Protein AF-A0A6I0EFJ0-F1 (afdb_monomer_lite)

Radius of gyration: 19.08 Å; chains: 1; bounding box: 45×58×53 Å

Foldseek 3Di:
DDDDDPPPDPDQDEDEDACVDDPQKDKDAASYKYDYADFWKIKGFNADDLVQQKTWMWIGGGPDDDIDIDIAHAQAWDWMWDAHPVRQIKIKTWGWHRDDPPNITMTGIDIDRDDDDPDDPDDPPPPPPPDPPPDD

Secondary structure (DSSP, 8-state):
-----------PPEEEE-TTSSS-EEEE-TT-EEEESSSB-EEEEEEEEGGGTEEEEEEE-TT-S--EEEEEETT-EEEEEEE-TT--EEEEEEEEPPP-TTS-EEEEEEEEE--------SPP------------

Structure (mmCIF, N/CA/C/O backbone):
data_AF-A0A6I0EFJ0-F1
#
_entry.id   AF-A0A6I0EFJ0-F1
#
loop_
_atom_site.group_PDB
_atom_site.id
_atom_site.type_symbol
_atom_site.label_atom_id
_atom_site.label_alt_id
_atom_site.label_comp_id
_atom_site.label_asym_id
_atom_site.label_entity_id
_atom_site.label_seq_id
_atom_site.pdbx_PDB_ins_code
_atom_site.Cartn_x
_atom_site.Cartn_y
_atom_site.Cartn_z
_atom_site.occupancy
_atom_site.B_iso_or_equiv
_atom_site.auth_seq_id
_atom_site.auth_comp_id
_atom_site.auth_asym_id
_atom_site.auth_atom_id
_atom_site.pdbx_PDB_model_num
ATOM 1 N N . MET A 1 1 ? 29.270 -12.909 36.163 1.00 45.47 1 MET A N 1
ATOM 2 C CA . MET A 1 1 ? 28.303 -13.369 35.141 1.00 45.47 1 MET A CA 1
ATOM 3 C C . MET A 1 1 ? 27.672 -12.142 34.503 1.00 45.47 1 MET A C 1
ATOM 5 O O . MET A 1 1 ? 26.865 -11.487 35.146 1.00 45.47 1 MET A O 1
ATOM 9 N N . ILE A 1 2 ? 28.111 -11.771 33.300 1.00 41.16 2 ILE A N 1
ATOM 10 C CA . ILE A 1 2 ? 27.611 -10.592 32.579 1.00 41.16 2 ILE A CA 1
ATOM 11 C C . ILE A 1 2 ? 26.377 -11.027 31.781 1.00 41.16 2 ILE A C 1
ATOM 13 O O . ILE A 1 2 ? 26.464 -11.923 30.945 1.00 41.16 2 ILE A O 1
ATOM 17 N N . ARG A 1 3 ? 25.220 -10.428 32.086 1.00 41.59 3 ARG A N 1
ATOM 18 C CA . ARG A 1 3 ? 23.977 -10.585 31.322 1.00 41.59 3 ARG A CA 1
ATOM 19 C C . ARG A 1 3 ? 24.075 -9.738 30.054 1.00 41.59 3 ARG A C 1
ATOM 21 O O . ARG A 1 3 ? 24.097 -8.516 30.143 1.00 41.59 3 ARG A O 1
ATOM 28 N N . PHE A 1 4 ? 24.109 -10.383 28.893 1.00 44.62 4 PHE A N 1
ATOM 29 C CA . PHE A 1 4 ? 23.875 -9.722 27.612 1.00 44.62 4 PHE A CA 1
ATOM 30 C C . PHE A 1 4 ? 22.363 -9.545 27.415 1.00 44.62 4 PHE A C 1
ATOM 32 O O . PHE A 1 4 ? 21.633 -10.523 27.269 1.00 44.62 4 PHE A O 1
ATOM 39 N N . LEU A 1 5 ? 21.894 -8.295 27.433 1.00 50.19 5 LEU A N 1
ATOM 40 C CA . LEU A 1 5 ? 20.591 -7.907 26.895 1.00 50.19 5 LEU A CA 1
ATOM 41 C C . LEU A 1 5 ? 20.765 -7.721 25.384 1.00 50.19 5 LEU A C 1
ATOM 43 O O . LEU A 1 5 ? 21.323 -6.723 24.935 1.00 50.19 5 LEU A O 1
ATOM 47 N N . LEU A 1 6 ? 20.333 -8.716 24.610 1.00 46.19 6 LEU A N 1
ATOM 48 C CA . LEU A 1 6 ? 20.179 -8.602 23.162 1.00 46.19 6 LEU A CA 1
ATOM 49 C C . LEU A 1 6 ? 19.037 -7.621 22.880 1.00 46.19 6 LEU A C 1
ATOM 51 O O . LEU A 1 6 ? 17.868 -7.923 23.108 1.00 46.19 6 LEU A O 1
ATOM 55 N N . ILE A 1 7 ? 19.398 -6.434 22.399 1.00 50.53 7 ILE A N 1
ATOM 56 C CA . ILE A 1 7 ? 18.474 -5.475 21.798 1.00 50.53 7 ILE A CA 1
ATOM 57 C C . ILE A 1 7 ? 18.085 -6.084 20.449 1.00 50.53 7 ILE A C 1
ATOM 59 O O . ILE A 1 7 ? 18.822 -5.977 19.473 1.00 50.53 7 ILE A O 1
ATOM 63 N N . GLY A 1 8 ? 16.976 -6.821 20.419 1.00 40.28 8 GLY A N 1
ATOM 64 C CA . GLY A 1 8 ? 16.404 -7.314 19.174 1.00 40.28 8 GLY A CA 1
ATOM 65 C C . GLY A 1 8 ? 15.922 -6.124 18.356 1.00 40.28 8 GLY A C 1
ATOM 66 O O . GLY A 1 8 ? 14.920 -5.504 18.704 1.00 40.28 8 GLY A O 1
ATOM 67 N N . SER A 1 9 ? 16.642 -5.784 17.289 1.00 43.44 9 SER A N 1
ATOM 68 C CA . SER A 1 9 ? 16.121 -4.914 16.242 1.00 43.44 9 SER A CA 1
ATOM 69 C C . SER A 1 9 ? 14.825 -5.540 15.722 1.00 43.44 9 SER A C 1
ATOM 71 O O . SER A 1 9 ? 14.853 -6.621 15.136 1.00 43.44 9 SER A O 1
ATOM 73 N N . LEU A 1 10 ? 13.688 -4.887 15.971 1.00 43.56 10 LEU A N 1
ATOM 74 C CA . LEU A 1 10 ? 12.415 -5.205 15.327 1.00 43.56 10 LEU A CA 1
ATOM 75 C C . LEU A 1 10 ? 12.568 -4.895 13.835 1.00 43.56 10 LEU A C 1
ATOM 77 O O . LEU A 1 10 ? 12.306 -3.782 13.386 1.00 43.56 10 LE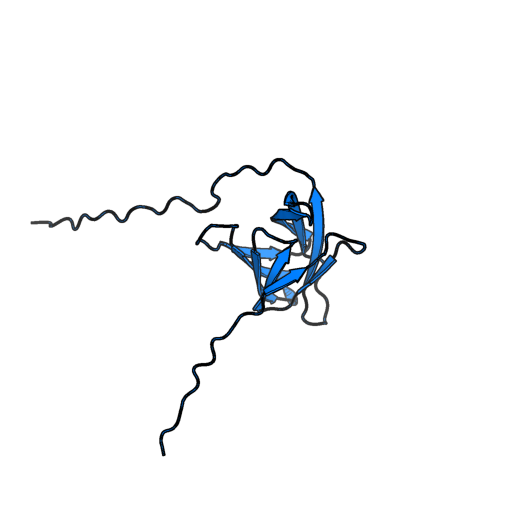U A O 1
ATOM 81 N N . ALA A 1 11 ? 13.069 -5.864 13.074 1.00 52.22 11 ALA A N 1
ATOM 82 C CA . ALA A 1 11 ? 13.017 -5.818 11.627 1.00 52.22 11 ALA A CA 1
ATOM 83 C C . ALA A 1 11 ? 11.552 -6.024 11.228 1.00 52.22 11 ALA A C 1
ATOM 85 O O . ALA A 1 11 ? 11.013 -7.119 11.384 1.00 52.22 11 ALA A O 1
ATOM 86 N N . VAL A 1 12 ? 10.894 -4.961 10.766 1.00 54.50 12 VAL A N 1
ATOM 87 C CA . VAL A 1 12 ? 9.580 -5.084 10.127 1.00 54.50 12 VAL A CA 1
ATOM 88 C C . VAL A 1 12 ? 9.803 -5.862 8.826 1.00 54.50 12 VAL A C 1
ATOM 90 O O . VAL A 1 12 ? 10.578 -5.394 7.988 1.00 54.50 12 VAL A O 1
ATOM 93 N N . PRO A 1 13 ? 9.208 -7.057 8.649 1.00 63.69 13 PRO A N 1
ATOM 94 C CA . PRO A 1 13 ? 9.421 -7.838 7.441 1.00 63.69 13 PRO A CA 1
ATOM 95 C C . PRO A 1 13 ? 8.839 -7.080 6.245 1.00 63.69 13 PRO A C 1
ATOM 97 O O . PRO A 1 13 ? 7.636 -6.824 6.182 1.00 63.69 13 PRO A O 1
ATOM 100 N N . LEU A 1 14 ? 9.704 -6.706 5.301 1.00 73.50 14 LEU A N 1
ATOM 101 C CA . LEU A 1 14 ? 9.288 -6.192 4.003 1.00 73.50 14 LEU A CA 1
ATOM 102 C C . LEU A 1 14 ? 8.937 -7.383 3.114 1.00 73.50 14 LEU A C 1
ATOM 104 O O . LEU A 1 14 ? 9.792 -8.226 2.844 1.00 73.50 14 LEU A O 1
ATOM 108 N N . VAL A 1 15 ? 7.686 -7.448 2.665 1.00 77.50 15 VAL A N 1
ATOM 109 C CA . VAL A 1 15 ? 7.236 -8.465 1.715 1.00 77.50 15 VAL A CA 1
ATOM 110 C C . VAL A 1 15 ? 7.123 -7.821 0.339 1.00 77.50 15 VAL A C 1
ATOM 112 O O . VAL A 1 15 ? 6.377 -6.857 0.154 1.00 77.50 15 VAL A O 1
ATOM 115 N N . THR A 1 16 ? 7.859 -8.361 -0.629 1.00 74.94 16 THR A N 1
ATOM 116 C CA . THR A 1 16 ? 7.654 -8.056 -2.045 1.00 74.94 16 THR A CA 1
ATOM 117 C C . THR A 1 16 ? 6.546 -8.952 -2.579 1.00 74.94 16 THR A C 1
ATOM 119 O O . THR A 1 16 ? 6.533 -10.159 -2.337 1.00 74.94 16 THR A O 1
ATOM 122 N N . THR A 1 17 ? 5.578 -8.363 -3.275 1.00 70.25 17 THR A N 1
ATOM 123 C CA . THR A 1 17 ? 4.493 -9.123 -3.899 1.00 70.25 17 THR A CA 1
ATOM 124 C C . THR A 1 17 ? 4.520 -8.944 -5.408 1.00 70.25 17 THR A C 1
ATOM 126 O O . THR A 1 17 ? 4.491 -7.827 -5.930 1.00 70.25 17 THR A O 1
ATOM 129 N N . ASN A 1 18 ? 4.531 -10.078 -6.108 1.00 61.12 18 ASN A N 1
ATOM 130 C CA . ASN A 1 18 ? 4.393 -10.158 -7.558 1.00 61.12 18 ASN A CA 1
ATOM 131 C C . ASN A 1 18 ? 2.913 -10.223 -7.953 1.00 61.12 18 ASN A C 1
ATOM 133 O O . ASN A 1 18 ? 2.529 -11.003 -8.816 1.00 61.12 18 ASN A O 1
ATOM 137 N N . ALA A 1 19 ? 2.070 -9.368 -7.363 1.00 59.16 19 ALA A N 1
ATOM 138 C CA . ALA A 1 19 ? 0.664 -9.203 -7.758 1.00 59.16 19 ALA A CA 1
ATOM 139 C C . ALA A 1 19 ? 0.479 -8.677 -9.202 1.00 59.16 19 ALA A C 1
ATOM 141 O O . ALA A 1 19 ? -0.631 -8.344 -9.607 1.00 59.16 19 ALA A O 1
ATOM 142 N N . LEU A 1 20 ? 1.581 -8.592 -9.952 1.00 57.75 20 LEU A N 1
ATOM 143 C CA . LEU A 1 20 ? 1.668 -8.322 -11.378 1.00 57.75 20 LEU A CA 1
ATOM 144 C C . LEU A 1 20 ? 1.295 -9.543 -12.239 1.00 57.75 20 LEU A C 1
ATOM 146 O O . LEU A 1 20 ? 1.165 -9.369 -13.445 1.00 57.75 20 LEU A O 1
ATOM 150 N N . ASP A 1 21 ? 1.099 -10.739 -11.658 1.00 46.97 21 ASP A N 1
ATOM 151 C CA . ASP A 1 21 ? 0.698 -11.929 -12.419 1.00 46.97 21 ASP A CA 1
ATOM 152 C C . ASP A 1 21 ? -0.493 -12.721 -11.827 1.00 46.97 21 ASP A C 1
ATOM 154 O O . ASP A 1 21 ? -0.577 -13.014 -10.633 1.00 46.97 21 ASP A O 1
ATOM 158 N N . SER A 1 22 ? -1.400 -13.086 -12.741 1.00 44.72 22 SER A N 1
ATOM 159 C CA . SER A 1 22 ? -2.516 -14.054 -12.694 1.00 44.72 22 SER A CA 1
ATOM 160 C C . SER A 1 22 ? -3.701 -13.885 -11.721 1.00 44.72 22 SER A C 1
ATOM 162 O O . SER A 1 22 ? -4.793 -14.301 -12.099 1.00 44.72 22 SER A O 1
ATOM 164 N N . ASP A 1 23 ? -3.578 -13.262 -10.543 1.00 58.66 23 ASP A N 1
ATOM 165 C CA . ASP A 1 23 ? -4.728 -13.121 -9.605 1.00 58.66 23 ASP A CA 1
ATOM 166 C C . ASP A 1 23 ? -5.069 -11.660 -9.241 1.00 58.66 23 ASP A C 1
ATOM 168 O O . ASP A 1 23 ? -6.062 -11.393 -8.566 1.00 58.66 23 ASP A O 1
ATOM 172 N N . ASN A 1 24 ? -4.258 -10.689 -9.691 1.00 77.88 24 ASN A N 1
ATOM 173 C CA . ASN A 1 24 ? -4.393 -9.246 -9.421 1.00 77.88 24 ASN A CA 1
ATOM 174 C C . ASN A 1 24 ? -4.775 -8.910 -7.967 1.00 77.88 24 ASN A C 1
ATOM 176 O O . ASN A 1 24 ? -5.379 -7.870 -7.715 1.00 77.88 24 ASN A O 1
ATOM 180 N N . SER A 1 25 ? -4.470 -9.769 -6.992 1.00 86.44 25 SER A N 1
ATOM 181 C CA . SER A 1 25 ? -4.809 -9.524 -5.600 1.00 86.44 25 SER A CA 1
ATOM 182 C C . SER A 1 25 ? -3.855 -10.208 -4.636 1.00 86.44 25 SER A C 1
ATOM 184 O O . SER A 1 25 ? -3.282 -11.253 -4.934 1.00 86.44 25 SER A O 1
ATOM 186 N N . PHE A 1 26 ? -3.676 -9.610 -3.461 1.00 88.88 26 PHE A N 1
ATOM 187 C CA . PHE A 1 26 ? -2.838 -10.170 -2.405 1.00 88.88 26 PHE A CA 1
ATOM 188 C C . PHE A 1 26 ? -3.377 -9.801 -1.012 1.00 88.88 26 PHE A C 1
ATOM 190 O O . PHE A 1 26 ? -3.938 -8.714 -0.840 1.00 88.88 26 PHE A O 1
ATOM 197 N N . PRO A 1 27 ? -3.245 -10.697 -0.018 1.00 90.25 27 PRO A N 1
ATOM 198 C CA . PRO A 1 27 ? -3.605 -10.409 1.363 1.00 90.25 27 PRO A CA 1
ATOM 199 C C . PRO A 1 27 ? -2.484 -9.655 2.086 1.00 90.25 27 PRO A C 1
ATOM 201 O O . PRO A 1 27 ? -1.302 -9.803 1.766 1.00 90.25 27 PRO A O 1
ATOM 204 N N . VAL A 1 28 ? -2.861 -8.885 3.100 1.00 91.00 28 VAL A N 1
ATOM 205 C CA . VAL A 1 28 ? -1.950 -8.188 4.005 1.00 91.00 28 VAL A CA 1
ATOM 206 C C . VAL A 1 28 ? -2.464 -8.217 5.438 1.00 91.00 28 VAL A C 1
ATOM 208 O O . VAL A 1 28 ? -3.670 -8.220 5.688 1.00 91.00 28 VAL A O 1
ATOM 211 N N . LEU A 1 29 ? -1.529 -8.194 6.379 1.00 92.25 29 LEU A N 1
ATOM 212 C CA . LEU A 1 29 ? -1.796 -8.124 7.812 1.00 92.25 29 LEU A CA 1
ATOM 213 C C . LEU A 1 29 ? -1.444 -6.744 8.374 1.00 92.25 29 LEU A C 1
ATOM 215 O O . LEU A 1 29 ? -0.654 -5.996 7.795 1.00 92.25 29 LEU A O 1
ATOM 219 N N . ALA A 1 30 ? -1.984 -6.424 9.550 1.00 91.50 30 ALA A N 1
ATOM 220 C CA . ALA A 1 30 ? -1.516 -5.274 10.315 1.00 91.50 30 ALA A CA 1
ATOM 221 C C . ALA A 1 30 ? -0.019 -5.418 10.661 1.00 91.50 30 ALA A C 1
ATOM 223 O O . ALA A 1 30 ? 0.467 -6.499 10.988 1.00 91.50 30 ALA A O 1
ATOM 224 N N . GLY A 1 31 ? 0.716 -4.316 10.570 1.00 89.69 31 GLY A N 1
ATOM 225 C CA . GLY A 1 31 ? 2.170 -4.242 10.687 1.00 89.69 31 GLY A CA 1
ATOM 226 C C . GLY A 1 31 ? 2.942 -4.659 9.431 1.00 89.69 31 GLY A C 1
ATOM 227 O O . GLY A 1 31 ? 4.160 -4.490 9.404 1.00 89.69 31 GLY A O 1
ATOM 228 N N . GLN A 1 32 ? 2.286 -5.188 8.394 1.00 92.31 32 GLN A N 1
ATOM 229 C CA . GLN A 1 32 ? 2.977 -5.651 7.192 1.00 92.31 32 GLN A CA 1
ATOM 230 C C . GLN A 1 32 ? 3.301 -4.484 6.257 1.00 92.31 32 GLN A C 1
ATOM 232 O O . GLN A 1 32 ? 2.413 -3.717 5.877 1.00 92.31 32 GLN A O 1
ATOM 237 N N . THR A 1 33 ? 4.569 -4.394 5.849 1.00 92.38 33 THR A N 1
ATOM 238 C CA . THR A 1 33 ? 5.027 -3.479 4.797 1.00 92.38 33 THR A CA 1
ATOM 239 C C . THR A 1 33 ? 5.084 -4.210 3.466 1.00 92.38 33 THR A C 1
ATOM 241 O O . THR A 1 33 ? 5.637 -5.308 3.365 1.00 92.38 33 THR A O 1
ATOM 244 N N . VAL A 1 34 ? 4.531 -3.576 2.441 1.00 90.94 34 VAL A N 1
ATOM 245 C CA . VAL A 1 34 ? 4.404 -4.109 1.093 1.00 90.94 34 VAL A CA 1
ATOM 246 C C . VAL A 1 34 ? 5.149 -3.224 0.109 1.00 90.94 34 VAL A C 1
ATOM 248 O O . VAL A 1 34 ? 5.013 -1.997 0.114 1.00 90.94 34 VAL A O 1
ATOM 251 N N . LEU A 1 35 ? 5.892 -3.886 -0.773 1.00 90.31 35 LEU A N 1
ATOM 252 C CA . LEU A 1 35 ? 6.432 -3.323 -2.001 1.00 90.31 35 LEU A CA 1
ATOM 253 C C . LEU A 1 35 ? 5.839 -4.091 -3.190 1.00 90.31 35 LEU A C 1
ATOM 255 O O . LEU A 1 35 ? 5.881 -5.323 -3.222 1.00 90.31 35 LEU A O 1
ATOM 259 N N . LEU A 1 36 ? 5.267 -3.364 -4.153 1.00 85.50 36 LEU A N 1
ATOM 260 C CA . LEU A 1 36 ? 4.884 -3.938 -5.444 1.00 85.50 36 LEU A CA 1
ATOM 261 C C . LEU A 1 36 ? 6.096 -3.921 -6.370 1.00 85.50 36 LEU A C 1
ATOM 263 O O . LEU A 1 36 ? 6.738 -2.876 -6.469 1.00 85.50 36 LEU A O 1
ATOM 267 N N . GLY A 1 37 ? 6.357 -5.026 -7.070 1.00 78.12 37 GLY A N 1
ATOM 268 C CA . GLY A 1 37 ? 7.489 -5.140 -7.996 1.00 78.12 37 GLY A CA 1
ATOM 269 C C . GLY A 1 37 ? 8.854 -5.083 -7.301 1.00 78.12 37 GLY A C 1
ATOM 270 O O . GLY A 1 37 ? 8.962 -5.334 -6.099 1.00 78.12 37 GLY A O 1
ATOM 271 N N . ASP A 1 38 ? 9.891 -4.751 -8.072 1.00 76.00 38 ASP A N 1
ATOM 272 C CA . ASP A 1 38 ? 11.282 -4.777 -7.592 1.00 76.00 38 ASP A CA 1
ATOM 273 C C . ASP A 1 38 ? 11.678 -3.500 -6.836 1.00 76.00 38 ASP A C 1
ATOM 275 O O . ASP A 1 38 ? 12.415 -3.551 -5.853 1.00 76.00 38 ASP A O 1
ATOM 279 N N . GLU A 1 39 ? 11.172 -2.342 -7.266 1.00 81.56 39 GLU A N 1
ATOM 280 C CA . GLU A 1 39 ? 11.414 -1.052 -6.623 1.00 81.56 39 GLU A CA 1
ATOM 281 C C . GLU A 1 39 ? 10.184 -0.154 -6.740 1.00 81.56 39 GLU A C 1
ATOM 283 O O . GLU A 1 39 ? 9.463 -0.200 -7.733 1.00 81.56 39 GLU A O 1
ATOM 288 N N . GLY A 1 40 ? 9.964 0.740 -5.776 1.00 87.25 40 GLY A N 1
ATOM 289 C CA . GLY A 1 40 ? 8.767 1.571 -5.803 1.00 87.25 40 GLY A CA 1
ATOM 290 C C . GLY A 1 40 ? 8.465 2.287 -4.501 1.00 87.25 40 GLY A C 1
ATOM 291 O O . GLY A 1 40 ? 9.267 2.299 -3.569 1.00 87.25 40 GLY A O 1
ATOM 292 N N . ASP A 1 41 ? 7.297 2.922 -4.483 1.00 92.19 41 ASP A N 1
ATOM 293 C CA . ASP A 1 41 ? 6.689 3.392 -3.246 1.00 92.19 41 ASP A CA 1
ATOM 294 C C . ASP A 1 41 ? 6.329 2.163 -2.384 1.00 92.19 41 ASP A C 1
ATOM 296 O O . ASP A 1 41 ? 5.882 1.140 -2.909 1.00 92.19 41 ASP A O 1
ATOM 300 N N . THR A 1 42 ? 6.492 2.262 -1.068 1.00 92.81 42 THR A N 1
ATOM 301 C CA . THR A 1 42 ? 6.090 1.213 -0.122 1.00 92.81 42 THR A CA 1
ATOM 302 C C . THR A 1 42 ? 4.884 1.669 0.676 1.00 92.81 42 THR A C 1
ATOM 304 O O . THR A 1 42 ? 4.691 2.863 0.915 1.00 92.81 42 THR A O 1
ATOM 307 N N . PHE A 1 43 ? 4.057 0.724 1.111 1.00 93.81 43 PHE A N 1
ATOM 308 C CA . PHE A 1 43 ? 3.024 1.033 2.089 1.00 93.81 43 P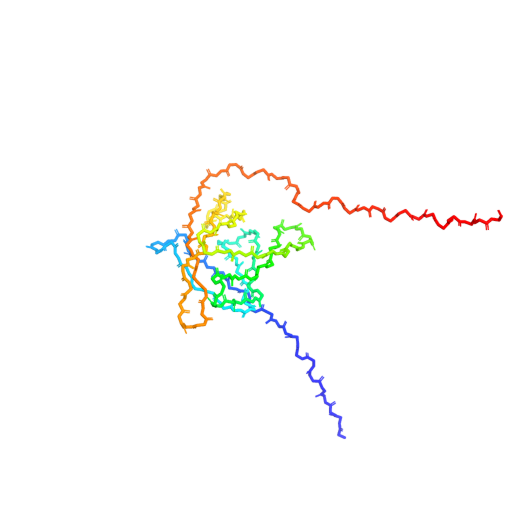HE A CA 1
ATOM 309 C C . PHE A 1 43 ? 2.970 -0.006 3.200 1.00 93.81 43 PHE A C 1
ATOM 311 O O . PHE A 1 43 ? 3.201 -1.190 2.968 1.00 93.81 43 PHE A O 1
ATOM 318 N N . THR A 1 44 ? 2.639 0.438 4.405 1.00 94.44 44 THR A N 1
ATOM 319 C CA . THR A 1 44 ? 2.452 -0.414 5.579 1.00 94.44 44 THR A CA 1
ATOM 320 C C . THR A 1 44 ? 1.008 -0.322 6.033 1.00 94.44 44 THR A C 1
ATOM 322 O O . THR A 1 44 ? 0.468 0.778 6.152 1.00 94.44 44 THR A O 1
ATOM 325 N N . VAL A 1 45 ? 0.377 -1.460 6.313 1.00 93.81 45 VAL A N 1
ATOM 326 C CA . VAL A 1 45 ? -0.929 -1.475 6.983 1.00 93.81 45 VAL A CA 1
ATOM 327 C C . VAL A 1 45 ? -0.691 -1.339 8.476 1.00 93.81 45 VAL A C 1
ATOM 329 O O . VAL A 1 45 ? -0.136 -2.233 9.095 1.00 93.81 45 VAL A O 1
ATOM 332 N N . GLU A 1 46 ? -1.080 -0.221 9.072 1.00 93.69 46 GLU A N 1
ATOM 333 C CA . GLU A 1 46 ? -0.892 0.024 10.504 1.00 93.69 46 GLU A CA 1
ATOM 334 C C . GLU A 1 46 ? -1.996 -0.646 11.329 1.00 93.69 46 GLU A C 1
ATOM 336 O O . GLU A 1 46 ? -1.730 -1.263 12.359 1.00 93.69 46 GLU A O 1
ATOM 341 N N . HIS A 1 47 ? -3.241 -0.544 10.862 1.00 92.06 47 HIS A N 1
ATOM 342 C CA . HIS A 1 47 ? -4.414 -1.037 11.575 1.00 92.06 47 HIS A CA 1
ATOM 343 C C . HIS A 1 47 ? -5.509 -1.487 10.606 1.00 92.06 47 HIS A C 1
ATOM 345 O O . HIS A 1 47 ? -5.642 -0.914 9.524 1.00 92.06 47 HIS A O 1
ATOM 351 N N . ILE A 1 48 ? -6.306 -2.477 11.015 1.00 91.44 48 ILE A N 1
ATOM 352 C CA . ILE A 1 48 ? -7.462 -2.988 10.270 1.00 91.44 48 ILE A CA 1
ATOM 353 C C . ILE A 1 48 ? -8.687 -2.887 11.178 1.00 91.44 48 ILE A C 1
ATOM 355 O O . ILE A 1 48 ? -8.744 -3.553 12.210 1.00 91.44 48 ILE A O 1
ATOM 359 N N . THR A 1 49 ? -9.672 -2.086 10.779 1.00 89.25 49 THR A N 1
ATOM 360 C CA . THR A 1 49 ? -10.941 -1.927 11.493 1.00 89.25 49 THR A CA 1
ATOM 361 C C . THR A 1 49 ? -12.051 -2.638 10.720 1.00 89.25 49 THR A C 1
ATOM 363 O O . THR A 1 49 ? -12.681 -2.050 9.841 1.00 89.25 49 THR A O 1
ATOM 366 N N . GLN A 1 50 ? -12.315 -3.909 11.050 1.00 84.44 50 GLN A N 1
ATOM 367 C CA . GLN A 1 50 ? -13.310 -4.732 10.339 1.00 84.44 50 GLN A CA 1
ATOM 368 C C . GLN A 1 50 ? -14.715 -4.110 10.330 1.00 84.44 50 GLN A C 1
ATOM 370 O O . GLN A 1 50 ? -15.335 -4.017 9.277 1.00 84.44 50 GLN A O 1
ATOM 375 N N . ASN A 1 51 ? -15.181 -3.607 11.476 1.00 84.56 51 ASN A N 1
ATOM 376 C CA . ASN A 1 51 ? -16.527 -3.033 11.611 1.00 84.56 51 ASN A CA 1
ATOM 377 C C . ASN A 1 51 ? -16.759 -1.779 10.753 1.00 84.56 51 ASN A C 1
ATOM 379 O O . ASN A 1 51 ? -17.898 -1.466 10.424 1.00 84.56 51 ASN A O 1
ATOM 383 N N . GLU A 1 52 ? -15.694 -1.042 10.440 1.00 83.88 52 GLU A N 1
ATOM 384 C CA . GLU A 1 52 ? -15.759 0.214 9.684 1.00 83.88 52 GLU A CA 1
ATOM 385 C C . GLU A 1 52 ? -15.355 0.027 8.217 1.00 83.88 52 GLU A C 1
ATOM 387 O O . GLU A 1 52 ? -15.300 1.005 7.472 1.00 83.88 52 GLU A O 1
ATOM 392 N N . GLU A 1 53 ? -15.042 -1.210 7.803 1.00 88.81 53 GLU A N 1
ATOM 393 C CA . GLU A 1 53 ? -14.549 -1.528 6.459 1.00 88.81 53 GLU A CA 1
ATOM 394 C C . GLU A 1 53 ? -13.399 -0.601 6.023 1.00 88.81 53 GLU A C 1
ATOM 396 O O . GLU A 1 53 ? -13.318 -0.113 4.887 1.00 88.81 53 GLU A O 1
ATOM 401 N N . GLN A 1 54 ? -12.506 -0.320 6.973 1.00 92.69 54 GLN A N 1
ATOM 402 C CA . GLN A 1 54 ? -11.436 0.654 6.829 1.00 92.69 54 GLN A CA 1
ATOM 403 C C . GLN A 1 54 ? -10.130 0.113 7.402 1.00 92.69 54 GLN A C 1
ATOM 405 O O . GLN A 1 54 ? -10.101 -0.610 8.397 1.00 92.69 54 GLN A O 1
ATOM 410 N N . ILE A 1 55 ? -9.025 0.514 6.786 1.00 94.38 55 ILE A N 1
ATOM 411 C CA . ILE A 1 55 ? -7.677 0.293 7.303 1.00 94.38 55 ILE A CA 1
ATOM 412 C C . ILE A 1 55 ? -6.931 1.622 7.397 1.00 94.38 55 ILE A C 1
ATOM 414 O O . ILE A 1 55 ? -7.240 2.573 6.677 1.00 94.38 55 ILE A O 1
ATOM 418 N N . ILE A 1 56 ? -5.904 1.678 8.237 1.00 96.12 56 ILE A N 1
ATOM 419 C CA . ILE A 1 56 ? -4.948 2.786 8.249 1.00 96.12 56 ILE A CA 1
ATOM 420 C C . ILE A 1 56 ? -3.691 2.352 7.509 1.00 96.12 56 ILE A C 1
ATOM 422 O O . ILE A 1 56 ? -3.104 1.321 7.842 1.00 96.12 56 ILE A O 1
ATOM 426 N N . VAL A 1 57 ? -3.269 3.153 6.531 1.00 95.44 57 VAL A N 1
ATOM 427 C CA . VAL A 1 57 ? -2.042 2.912 5.767 1.00 95.44 57 VAL A CA 1
ATOM 428 C C . VAL A 1 57 ? -1.015 4.016 5.988 1.00 95.44 57 VAL A C 1
ATOM 430 O O . VAL A 1 57 ? -1.354 5.196 6.109 1.00 95.44 57 VAL A O 1
ATOM 433 N N . LEU A 1 58 ? 0.251 3.611 6.001 1.00 96.06 58 LEU A N 1
ATOM 434 C CA . LEU A 1 58 ? 1.426 4.471 5.964 1.00 96.06 58 LEU A CA 1
ATOM 435 C C . LEU A 1 58 ? 2.082 4.318 4.594 1.00 96.06 58 LEU A C 1
ATOM 437 O O . LEU A 1 58 ? 2.602 3.254 4.291 1.00 96.06 58 LEU 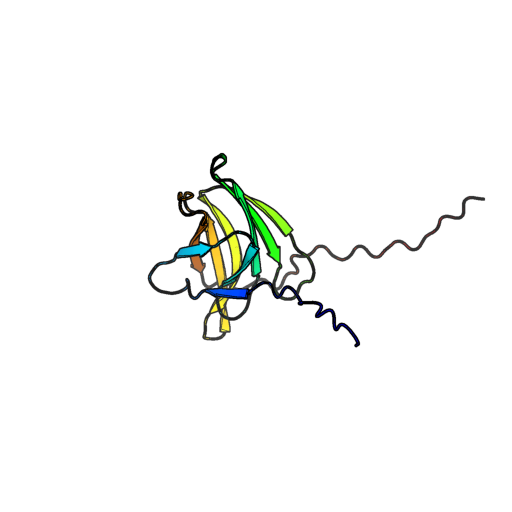A O 1
ATOM 441 N N . LEU A 1 59 ? 2.042 5.352 3.759 1.00 94.88 59 LEU A N 1
ATOM 442 C CA . LEU A 1 59 ? 2.652 5.371 2.429 1.00 94.88 59 LEU A CA 1
ATOM 443 C C . LEU A 1 59 ? 3.995 6.098 2.479 1.00 94.88 59 LEU A C 1
ATOM 445 O O . LEU A 1 59 ? 4.037 7.281 2.823 1.00 94.88 59 LEU A O 1
ATOM 449 N N . GLN A 1 60 ? 5.062 5.434 2.049 1.00 94.25 60 GLN A N 1
ATOM 450 C CA . GLN A 1 60 ? 6.378 6.031 1.872 1.00 94.25 60 GLN A CA 1
ATOM 451 C C . GLN A 1 60 ? 6.734 6.085 0.375 1.00 94.25 60 GLN A C 1
ATOM 453 O O . GLN A 1 60 ? 6.892 5.045 -0.272 1.00 94.25 60 GLN A O 1
ATOM 458 N N . PRO A 1 61 ? 6.854 7.289 -0.214 1.00 91.44 61 PRO A N 1
ATOM 459 C CA . PRO A 1 61 ? 7.308 7.434 -1.590 1.00 91.44 61 PRO A CA 1
ATOM 460 C C . PRO A 1 61 ? 8.738 6.926 -1.805 1.00 91.44 61 PRO A C 1
ATOM 462 O O . PRO A 1 61 ? 9.615 7.132 -0.966 1.00 91.44 61 PRO A O 1
ATOM 465 N N . LYS A 1 62 ? 9.002 6.341 -2.979 1.00 88.19 62 LYS A N 1
ATOM 466 C CA . LYS A 1 62 ? 10.346 5.898 -3.375 1.00 88.19 62 LYS A CA 1
ATOM 467 C C . LYS A 1 62 ? 11.359 7.040 -3.283 1.00 88.19 62 LYS A C 1
ATOM 469 O O . LYS A 1 62 ? 11.188 8.064 -3.944 1.00 88.19 62 LYS A O 1
ATOM 474 N N . GLY A 1 63 ? 12.452 6.806 -2.555 1.00 86.31 63 GLY A N 1
ATOM 475 C CA . GLY A 1 63 ? 13.582 7.735 -2.468 1.00 86.31 63 GLY A CA 1
ATOM 476 C C . GLY A 1 63 ? 13.272 9.023 -1.707 1.00 86.31 63 GLY A C 1
ATOM 477 O O . GLY A 1 63 ? 13.991 10.007 -1.875 1.00 86.31 63 GLY A O 1
ATOM 478 N N . GLU A 1 64 ? 12.202 9.035 -0.908 1.00 89.06 64 GLU A N 1
ATOM 479 C CA . GLU A 1 64 ? 11.843 10.172 -0.071 1.00 89.06 64 GLU A CA 1
ATOM 480 C C . GLU A 1 64 ? 11.675 9.747 1.399 1.00 89.06 64 GLU A C 1
ATOM 482 O O . GLU A 1 64 ? 11.241 8.635 1.705 1.00 89.06 64 GLU A O 1
ATOM 487 N N . ASP A 1 65 ? 12.020 10.652 2.318 1.00 87.50 65 ASP A N 1
ATOM 488 C CA . ASP A 1 65 ? 12.067 10.368 3.762 1.00 87.50 65 ASP A CA 1
ATOM 489 C C . ASP A 1 65 ? 10.749 10.674 4.493 1.00 87.50 65 ASP A C 1
ATOM 491 O O . ASP A 1 65 ? 10.657 10.515 5.711 1.00 87.50 65 ASP A O 1
ATOM 495 N N . CYS A 1 66 ? 9.723 11.157 3.785 1.00 91.25 66 CYS A N 1
ATOM 496 C CA . CYS A 1 66 ? 8.422 11.417 4.393 1.00 91.25 66 CYS A CA 1
ATOM 497 C C . CYS A 1 66 ? 7.503 10.193 4.318 1.00 91.25 66 CYS A C 1
ATOM 499 O O . CYS A 1 66 ? 7.601 9.356 3.423 1.00 91.25 66 CYS A O 1
ATOM 501 N N . THR A 1 67 ? 6.565 10.115 5.258 1.00 94.00 67 THR A N 1
ATOM 502 C CA . THR A 1 67 ? 5.509 9.100 5.284 1.00 94.00 67 THR A CA 1
ATOM 503 C C . THR A 1 67 ? 4.155 9.788 5.385 1.00 94.00 67 THR A C 1
ATOM 505 O O . THR A 1 67 ? 3.974 10.702 6.190 1.00 94.00 67 THR A O 1
ATOM 508 N N . PHE A 1 68 ? 3.194 9.343 4.580 1.00 93.94 68 PHE A N 1
ATOM 509 C CA . PHE A 1 68 ? 1.814 9.814 4.615 1.00 93.94 68 PHE A CA 1
ATOM 510 C C . PHE A 1 68 ? 0.939 8.788 5.322 1.00 93.94 68 PHE A C 1
ATOM 512 O O . PHE A 1 68 ? 0.870 7.640 4.893 1.00 93.94 68 PHE A O 1
ATOM 519 N N . ARG A 1 69 ? 0.243 9.209 6.378 1.00 95.06 69 ARG A N 1
ATOM 520 C CA . ARG A 1 69 ? -0.714 8.376 7.111 1.00 95.06 69 ARG A CA 1
ATOM 521 C C . ARG A 1 69 ? -2.132 8.770 6.744 1.00 95.06 69 ARG A C 1
ATOM 523 O O . ARG A 1 69 ? -2.495 9.933 6.913 1.00 95.06 69 ARG A O 1
ATOM 530 N N . PHE A 1 70 ? -2.940 7.825 6.283 1.00 94.62 70 PHE A N 1
ATOM 531 C CA . PHE A 1 70 ? -4.341 8.099 5.974 1.00 94.62 70 PHE A CA 1
ATOM 532 C C . PHE A 1 70 ? -5.215 6.841 6.069 1.00 94.62 70 PHE A C 1
ATOM 534 O O . PHE A 1 70 ? -4.716 5.724 5.908 1.00 94.62 70 PHE A O 1
ATOM 541 N N . PRO A 1 71 ? -6.519 7.009 6.344 1.00 95.06 71 PRO A N 1
ATOM 542 C CA . PRO A 1 71 ? -7.475 5.918 6.264 1.00 95.06 71 PRO A CA 1
ATOM 543 C C . PRO A 1 71 ? -7.768 5.538 4.809 1.00 95.06 71 PRO A C 1
ATOM 545 O O . PRO A 1 71 ? -7.848 6.399 3.929 1.00 95.06 71 PRO A O 1
ATOM 548 N N . LEU A 1 72 ? -7.993 4.250 4.567 1.00 95.31 72 LEU A N 1
ATOM 549 C CA . LEU A 1 72 ? -8.424 3.708 3.286 1.00 95.31 72 LEU A CA 1
ATOM 550 C C . LEU A 1 72 ? -9.651 2.815 3.489 1.00 95.31 72 LEU A C 1
ATOM 552 O O . LEU A 1 72 ? -9.594 1.845 4.238 1.00 95.31 72 LEU A O 1
ATOM 556 N N . SER A 1 73 ? -10.750 3.156 2.821 1.00 94.94 73 SER A N 1
ATOM 557 C CA . SER A 1 73 ? -12.012 2.404 2.872 1.00 94.94 73 SER A CA 1
ATOM 558 C C . SER A 1 73 ? -12.142 1.423 1.708 1.00 94.94 73 SER A C 1
ATOM 560 O O . SER A 1 73 ? -11.510 1.611 0.664 1.00 94.94 73 SER A O 1
ATOM 562 N N . VAL A 1 74 ? -12.985 0.400 1.867 1.00 93.31 74 VAL A N 1
ATOM 563 C CA . VAL A 1 74 ? -13.303 -0.572 0.805 1.00 93.31 74 VAL A CA 1
ATOM 564 C C . VAL A 1 74 ? -13.696 0.137 -0.499 1.00 93.31 74 VAL A C 1
ATOM 566 O O . VAL A 1 74 ? -14.394 1.152 -0.508 1.00 93.31 74 VAL A O 1
ATOM 569 N N . GLY A 1 75 ? -13.181 -0.369 -1.621 1.00 92.31 75 GLY A N 1
ATOM 570 C CA . GLY A 1 75 ? -13.377 0.193 -2.958 1.00 92.31 75 GLY A CA 1
ATOM 571 C C . GLY A 1 75 ? -12.538 1.440 -3.264 1.00 92.31 75 GLY A C 1
ATOM 572 O O . GLY A 1 75 ? -12.559 1.928 -4.394 1.00 92.31 75 GLY A O 1
ATOM 573 N N . ARG A 1 76 ? -1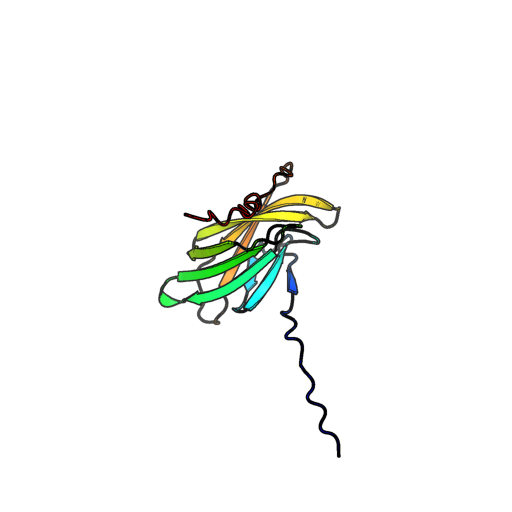1.777 1.974 -2.299 1.00 94.38 76 ARG A N 1
ATOM 574 C CA . ARG A 1 76 ? -10.831 3.076 -2.529 1.00 94.38 76 ARG A CA 1
ATOM 575 C C . ARG A 1 76 ? -9.454 2.536 -2.888 1.00 94.38 76 ARG A C 1
ATOM 577 O O . ARG A 1 76 ? -9.035 1.483 -2.410 1.00 94.38 76 ARG A O 1
ATOM 584 N N . SER A 1 77 ? -8.741 3.302 -3.710 1.00 92.31 77 SER A N 1
ATOM 585 C CA . SER A 1 77 ? -7.423 2.936 -4.215 1.00 92.31 77 SER A CA 1
ATOM 586 C C . SER A 1 77 ? -6.333 3.920 -3.807 1.00 92.31 77 SER A C 1
ATOM 588 O O . SER A 1 77 ? -6.550 5.133 -3.843 1.00 92.31 77 SER A O 1
ATOM 590 N N . ILE A 1 78 ? -5.135 3.404 -3.550 1.00 92.00 78 ILE A N 1
ATOM 591 C CA . ILE A 1 78 ? -3.889 4.180 -3.500 1.00 92.00 78 ILE A CA 1
ATOM 592 C C . ILE A 1 78 ? -3.111 3.984 -4.798 1.00 92.00 78 ILE A C 1
ATOM 594 O O . ILE A 1 78 ? -3.091 2.885 -5.346 1.00 92.00 78 ILE A O 1
ATOM 598 N N . ARG A 1 79 ? -2.480 5.045 -5.311 1.00 91.19 79 ARG A N 1
ATOM 599 C CA . ARG A 1 79 ? -1.669 4.972 -6.533 1.00 91.19 79 ARG A CA 1
ATOM 600 C C . ARG A 1 79 ? -0.185 4.965 -6.183 1.00 91.19 79 ARG A C 1
ATOM 602 O O . ARG A 1 79 ? 0.323 5.928 -5.606 1.00 91.19 79 ARG A O 1
ATOM 609 N N . LEU A 1 80 ? 0.489 3.884 -6.557 1.00 90.12 80 LEU A N 1
ATOM 610 C CA . LEU A 1 80 ? 1.887 3.603 -6.258 1.00 90.12 80 LEU A CA 1
ATOM 611 C C . LEU A 1 80 ? 2.725 3.647 -7.534 1.00 90.12 80 LEU A C 1
ATOM 613 O O . LEU A 1 80 ? 2.305 3.164 -8.586 1.00 90.12 80 LEU A O 1
ATOM 617 N N . ARG A 1 81 ? 3.924 4.215 -7.427 1.00 90.00 81 ARG A N 1
ATOM 618 C CA . ARG A 1 81 ? 4.975 4.067 -8.437 1.00 90.00 81 ARG A CA 1
ATOM 619 C C . ARG A 1 81 ? 5.711 2.758 -8.193 1.00 90.00 81 ARG A C 1
ATOM 621 O O . ARG A 1 81 ? 6.075 2.484 -7.053 1.00 90.00 81 ARG A O 1
ATOM 628 N N . THR A 1 82 ? 5.965 1.998 -9.246 1.00 87.31 82 THR A N 1
ATOM 629 C CA . THR A 1 82 ? 6.780 0.778 -9.187 1.00 87.31 82 THR A CA 1
ATOM 630 C C . THR A 1 82 ? 7.525 0.555 -10.508 1.00 87.31 82 THR A C 1
ATOM 632 O O . THR A 1 82 ? 7.448 1.391 -11.413 1.00 87.31 82 THR A O 1
ATOM 635 N N . SER A 1 83 ? 8.262 -0.543 -10.620 1.00 84.62 83 SER A N 1
ATOM 636 C CA . SER A 1 83 ? 8.835 -1.067 -11.850 1.00 84.62 83 SER A CA 1
ATOM 637 C C . SER A 1 83 ? 8.529 -2.556 -12.017 1.00 84.62 83 SER A C 1
ATOM 639 O O . SER A 1 83 ? 8.497 -3.306 -11.040 1.00 84.62 83 SER A O 1
ATOM 641 N N . ASN A 1 84 ? 8.336 -2.997 -13.263 1.00 81.31 84 ASN A N 1
ATOM 642 C CA . ASN A 1 84 ? 8.285 -4.427 -13.576 1.00 81.31 84 ASN A CA 1
ATOM 643 C C . ASN A 1 84 ? 9.687 -5.069 -13.505 1.00 81.31 84 ASN A C 1
ATOM 645 O O . ASN A 1 84 ? 10.688 -4.370 -13.346 1.00 81.31 84 ASN A O 1
ATOM 649 N N . ALA A 1 85 ? 9.762 -6.388 -13.705 1.00 79.62 85 ALA A N 1
ATOM 650 C CA . ALA A 1 85 ? 11.019 -7.150 -13.677 1.00 79.62 85 ALA A CA 1
ATOM 651 C C . ALA A 1 85 ? 12.051 -6.724 -14.744 1.00 79.62 85 ALA A C 1
ATOM 653 O O . ALA A 1 85 ? 13.226 -7.066 -14.658 1.00 79.62 85 ALA A O 1
ATOM 654 N N . SER A 1 86 ? 11.625 -5.985 -15.775 1.00 82.06 86 SER A N 1
ATOM 655 C CA . SER A 1 86 ? 12.513 -5.411 -16.798 1.00 82.06 86 SER A CA 1
ATOM 656 C C . SER A 1 86 ? 12.967 -3.985 -16.454 1.00 82.06 86 SER A C 1
ATOM 658 O O . SER A 1 86 ? 13.622 -3.335 -17.267 1.00 82.06 86 SER A O 1
ATOM 660 N N . GLY A 1 87 ? 12.600 -3.469 -15.276 1.00 80.00 87 GLY A N 1
ATOM 661 C CA . GLY A 1 87 ? 12.890 -2.104 -14.839 1.00 80.00 87 GLY A CA 1
ATOM 662 C C . GLY A 1 87 ? 12.013 -1.035 -15.495 1.00 80.00 87 GLY A C 1
ATOM 663 O O . GLY A 1 87 ? 12.281 0.156 -15.328 1.00 80.00 87 GLY A O 1
ATOM 664 N N . GLN A 1 88 ? 10.969 -1.416 -16.242 1.00 83.75 88 GLN A N 1
ATOM 665 C CA . GLN A 1 88 ? 10.072 -0.439 -16.853 1.00 83.75 88 GLN A CA 1
ATOM 666 C C . GLN A 1 88 ? 9.161 0.178 -15.787 1.00 83.75 88 GLN A C 1
ATOM 668 O O . GLN A 1 88 ? 8.594 -0.554 -14.971 1.00 83.75 88 GLN A O 1
ATOM 673 N N . PRO A 1 89 ? 9.001 1.509 -15.795 1.00 85.38 89 PRO A N 1
ATOM 674 C CA . PRO A 1 89 ? 8.197 2.218 -14.815 1.00 85.38 89 PRO A CA 1
ATOM 675 C C . PRO A 1 89 ? 6.700 1.908 -14.966 1.00 85.38 89 PRO A C 1
ATOM 677 O O . PRO A 1 89 ? 6.153 1.963 -16.065 1.00 85.38 89 PRO A O 1
ATOM 680 N N . LEU A 1 90 ? 6.027 1.651 -13.844 1.00 87.19 90 LEU A N 1
ATOM 681 C CA . LEU A 1 90 ? 4.595 1.368 -13.763 1.00 87.19 90 LEU A CA 1
ATOM 682 C C . LEU A 1 90 ? 3.888 2.278 -12.750 1.00 87.19 90 LEU A C 1
ATOM 684 O O . LEU A 1 90 ? 4.458 2.707 -11.741 1.00 87.19 90 LEU A O 1
ATOM 688 N N . SER A 1 91 ? 2.604 2.523 -13.007 1.00 89.38 91 SER A N 1
ATOM 689 C CA . SER A 1 91 ? 1.674 3.216 -12.114 1.00 89.38 91 SER A CA 1
ATOM 690 C C . SER A 1 91 ? 0.586 2.229 -11.697 1.00 89.38 91 SER A C 1
ATOM 692 O O . SER A 1 91 ? -0.279 1.886 -12.500 1.00 89.38 91 SER A O 1
ATOM 694 N N . CYS A 1 92 ? 0.636 1.752 -10.452 1.00 89.50 92 CYS A N 1
ATOM 695 C CA . CYS A 1 92 ? -0.282 0.733 -9.946 1.00 89.50 92 CYS A CA 1
ATOM 696 C C . CYS A 1 92 ? -1.320 1.335 -8.999 1.00 89.50 92 CYS A C 1
ATOM 698 O O . CYS A 1 92 ? -0.977 1.977 -8.006 1.00 89.50 92 CYS A O 1
ATOM 700 N N . ALA A 1 93 ? -2.597 1.110 -9.289 1.00 91.88 93 ALA A N 1
ATOM 701 C CA . ALA A 1 93 ? -3.698 1.348 -8.372 1.00 91.88 93 ALA A CA 1
ATOM 702 C C . ALA A 1 93 ? -3.914 0.105 -7.501 1.00 91.88 93 ALA A C 1
ATOM 704 O O . ALA A 1 93 ? -4.140 -0.990 -8.012 1.00 91.88 93 ALA A O 1
ATOM 705 N N . VAL A 1 94 ? -3.859 0.290 -6.184 1.00 93.00 94 VAL A N 1
ATOM 706 C CA . VAL A 1 94 ? -4.056 -0.763 -5.187 1.00 93.00 94 VAL A CA 1
ATOM 707 C C . VAL A 1 94 ? -5.354 -0.479 -4.443 1.00 93.00 94 VAL A C 1
ATOM 709 O O . VAL A 1 94 ? -5.441 0.509 -3.717 1.00 93.00 94 VAL A O 1
ATOM 712 N N . THR A 1 95 ? -6.374 -1.303 -4.672 1.00 94.50 95 THR A N 1
ATOM 713 C CA . THR A 1 95 ? -7.762 -1.088 -4.237 1.00 94.50 95 THR A CA 1
ATOM 714 C C . THR A 1 95 ? -8.124 -2.027 -3.100 1.00 94.50 95 THR A C 1
ATOM 716 O O . THR A 1 95 ? -8.031 -3.244 -3.263 1.00 94.50 95 THR A O 1
ATOM 719 N N . LEU A 1 96 ? -8.561 -1.476 -1.966 1.00 94.69 96 LEU A N 1
ATOM 720 C CA . LEU A 1 96 ? -8.994 -2.283 -0.829 1.00 94.69 96 LEU A CA 1
ATOM 721 C C . LEU A 1 96 ? -10.258 -3.070 -1.196 1.00 94.69 96 LEU A C 1
ATOM 723 O O . LEU A 1 96 ? -11.278 -2.485 -1.565 1.00 94.69 96 LEU A O 1
ATOM 727 N N . GLN A 1 97 ? -10.171 -4.392 -1.114 1.00 93.38 97 GLN A N 1
ATOM 728 C CA . GLN A 1 97 ? -11.299 -5.305 -1.275 1.00 93.38 97 GLN A CA 1
ATOM 729 C C . GLN A 1 97 ? -12.112 -5.376 0.027 1.00 93.38 97 GLN A C 1
ATOM 731 O O . GLN A 1 97 ? -11.587 -4.996 1.077 1.00 93.38 97 GLN A O 1
ATOM 736 N N . PRO A 1 98 ? -13.367 -5.865 -0.019 1.00 91.38 98 PRO A N 1
ATOM 737 C CA . PRO A 1 98 ? -14.154 -6.123 1.184 1.00 91.38 98 PRO A CA 1
ATOM 738 C C . PRO A 1 98 ? -13.362 -6.919 2.224 1.00 91.38 98 PRO A C 1
ATOM 740 O O . PRO A 1 98 ? -12.633 -7.852 1.873 1.00 91.38 98 PRO A O 1
ATOM 743 N N . LEU A 1 99 ? -13.480 -6.522 3.493 1.00 88.38 99 LEU A N 1
ATOM 744 C CA . LEU A 1 99 ? -12.739 -7.160 4.577 1.00 88.38 99 LEU A CA 1
ATOM 745 C C . LEU A 1 99 ? -13.322 -8.543 4.876 1.00 88.38 99 LEU A C 1
ATOM 747 O O . LEU A 1 99 ? -14.536 -8.731 4.894 1.00 88.38 99 LEU A O 1
ATOM 751 N N . THR A 1 100 ? -12.437 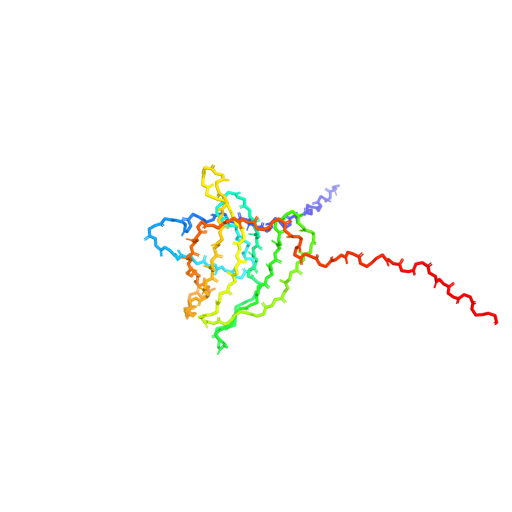-9.506 5.111 1.00 83.19 100 THR A N 1
ATOM 752 C CA . THR A 1 100 ? -12.785 -10.881 5.472 1.00 83.19 100 THR A CA 1
ATOM 753 C C . THR A 1 100 ? -12.553 -11.128 6.964 1.00 83.19 100 THR A C 1
ATOM 755 O O . THR A 1 100 ? -11.812 -10.402 7.634 1.00 83.19 100 THR A O 1
ATOM 758 N N . ASP A 1 101 ? -13.190 -12.168 7.506 1.00 79.94 101 ASP A N 1
ATOM 759 C CA . ASP A 1 101 ? -13.110 -12.523 8.935 1.00 79.94 101 ASP A CA 1
ATOM 760 C C . ASP A 1 101 ? -11.754 -13.127 9.353 1.00 79.94 101 ASP A C 1
ATOM 762 O O . ASP A 1 101 ? -11.527 -13.427 10.523 1.00 79.94 101 ASP A O 1
ATOM 766 N N . ASP A 1 102 ? -10.821 -13.296 8.419 1.00 82.25 102 ASP A N 1
ATOM 767 C CA . ASP A 1 102 ? -9.505 -13.913 8.620 1.00 82.25 102 ASP A CA 1
ATOM 768 C C . ASP A 1 102 ? -8.446 -12.952 9.198 1.00 82.25 102 ASP A C 1
ATOM 770 O O . ASP A 1 102 ? -7.255 -13.263 9.184 1.00 82.25 102 ASP A O 1
ATOM 774 N N . ALA A 1 103 ? -8.868 -11.788 9.705 1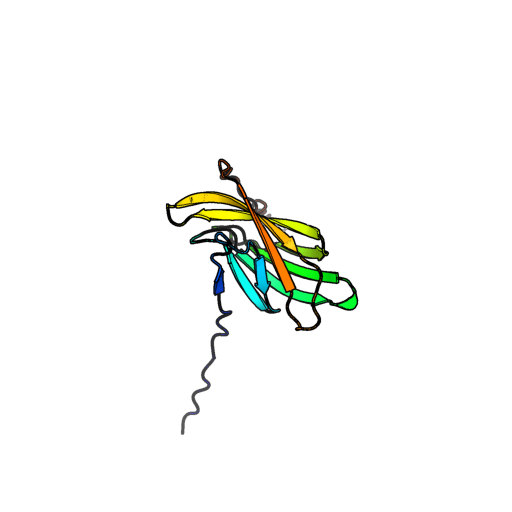.00 78.75 103 ALA A N 1
ATOM 775 C CA . ALA A 1 103 ? -8.005 -10.714 10.208 1.00 78.75 103 ALA A CA 1
ATOM 776 C C . ALA A 1 103 ? -6.971 -10.200 9.182 1.00 78.75 103 ALA A C 1
ATOM 778 O O . ALA A 1 103 ? -5.979 -9.568 9.559 1.00 78.75 103 ALA A O 1
ATOM 779 N N . SER A 1 104 ? -7.210 -10.441 7.889 1.00 87.81 104 SER A N 1
ATOM 780 C CA . SER A 1 104 ? -6.416 -9.908 6.789 1.00 87.81 104 SER A CA 1
ATOM 781 C C . SER A 1 104 ? -7.231 -8.912 5.964 1.00 87.81 104 SER A C 1
ATOM 783 O O . SER A 1 104 ? -8.459 -8.969 5.891 1.00 87.81 104 SER A O 1
ATOM 785 N N . ALA A 1 105 ? -6.540 -7.952 5.356 1.00 91.12 105 ALA A N 1
ATOM 786 C CA . ALA A 1 105 ? -7.113 -7.114 4.315 1.00 91.12 105 ALA A CA 1
ATOM 787 C C . ALA A 1 105 ? -6.626 -7.630 2.963 1.00 91.12 105 ALA A C 1
ATOM 789 O O . ALA A 1 105 ? -5.475 -8.038 2.826 1.00 91.12 105 ALA A O 1
ATOM 790 N N . ARG A 1 106 ? -7.477 -7.592 1.939 1.00 92.19 106 ARG A N 1
ATOM 791 C CA . ARG A 1 106 ? -7.076 -7.952 0.576 1.00 92.19 106 ARG A CA 1
ATOM 792 C C . ARG A 1 106 ? -7.020 -6.720 -0.301 1.00 92.19 106 ARG A C 1
ATOM 794 O O . ARG A 1 106 ? -7.900 -5.866 -0.256 1.00 92.19 106 ARG A O 1
ATOM 801 N N . PHE A 1 107 ? -6.001 -6.656 -1.139 1.00 92.44 107 PHE A N 1
ATOM 802 C CA . PHE A 1 107 ? -5.824 -5.577 -2.092 1.00 92.44 107 PHE A CA 1
ATOM 803 C C . PHE A 1 107 ? -5.872 -6.106 -3.510 1.00 92.44 107 PHE A C 1
ATOM 805 O O . PHE A 1 107 ? -5.119 -7.013 -3.840 1.00 92.44 107 PHE A O 1
ATOM 812 N N . GLY A 1 108 ? -6.741 -5.523 -4.332 1.00 92.50 108 GLY A N 1
ATOM 813 C CA . GLY A 1 108 ? -6.733 -5.701 -5.779 1.00 92.50 108 GLY A CA 1
ATOM 814 C C . GLY A 1 108 ? -5.735 -4.746 -6.433 1.00 92.50 108 GLY A C 1
ATOM 815 O O . GLY A 1 108 ? -5.587 -3.615 -5.976 1.00 92.50 108 GLY A O 1
ATOM 816 N N . VAL A 1 109 ? -5.068 -5.169 -7.501 1.00 91.62 109 VAL A N 1
ATOM 817 C CA . VAL A 1 109 ? -4.023 -4.412 -8.195 1.00 91.62 109 VAL A CA 1
ATOM 818 C C . VAL A 1 109 ? -4.389 -4.236 -9.654 1.00 91.62 109 VAL A C 1
ATOM 820 O O . VAL A 1 109 ? -4.828 -5.161 -10.331 1.00 91.62 109 VAL A O 1
ATOM 823 N N . THR A 1 110 ? -4.191 -3.028 -10.159 1.00 90.00 110 THR A N 1
ATOM 824 C CA . THR A 1 110 ? -4.252 -2.740 -11.590 1.00 90.00 110 THR A CA 1
ATOM 825 C C . THR A 1 110 ? -3.108 -1.805 -11.924 1.00 90.00 110 THR A C 1
ATOM 827 O O . THR A 1 110 ? -2.984 -0.747 -11.310 1.00 90.00 110 THR A O 1
ATOM 830 N N . CYS A 1 111 ? -2.253 -2.212 -12.855 1.00 88.25 111 CYS A N 1
ATOM 831 C CA . CYS A 1 111 ? -1.071 -1.459 -13.241 1.00 88.25 111 CYS A CA 1
ATOM 832 C C . CYS A 1 111 ? -1.162 -1.072 -14.706 1.00 88.25 111 CYS A C 1
ATOM 834 O O . CYS A 1 111 ? -1.471 -1.907 -15.550 1.00 88.25 111 CYS A O 1
ATOM 836 N N . ASP A 1 112 ? -0.824 0.180 -14.982 1.00 86.75 112 ASP A N 1
ATOM 837 C CA . ASP A 1 112 ? -0.697 0.694 -16.334 1.00 86.75 112 ASP A CA 1
ATOM 838 C C . ASP A 1 112 ? 0.736 1.185 -16.546 1.00 86.75 112 ASP A C 1
ATOM 840 O O . ASP A 1 112 ? 1.358 1.774 -15.648 1.00 86.75 112 ASP A O 1
ATOM 844 N N . GLU A 1 113 ? 1.251 0.979 -17.756 1.00 82.94 113 GLU A N 1
ATOM 845 C CA . GLU A 1 113 ? 2.472 1.638 -18.203 1.00 82.94 113 GLU A CA 1
ATOM 846 C C . GLU A 1 113 ? 2.181 3.132 -18.346 1.00 82.94 113 GLU A C 1
ATOM 848 O O . GLU A 1 113 ? 1.400 3.568 -19.194 1.00 82.94 113 GLU A O 1
ATOM 853 N N . GLN A 1 114 ? 2.797 3.940 -17.490 1.00 69.94 114 GLN A N 1
ATOM 854 C CA . GLN A 1 114 ? 2.728 5.389 -17.595 1.00 69.94 114 GLN A CA 1
ATOM 855 C C . GLN A 1 114 ? 4.127 5.976 -17.456 1.00 69.94 114 GLN A C 1
ATOM 857 O O . GLN A 1 114 ? 4.925 5.476 -16.658 1.00 69.94 114 GLN A O 1
ATOM 862 N N . PRO A 1 115 ? 4.432 7.071 -18.176 1.00 66.25 115 PRO A N 1
ATOM 863 C CA . PRO A 1 115 ? 5.615 7.853 -17.871 1.00 66.25 115 PRO A CA 1
ATOM 864 C C . PRO A 1 115 ? 5.507 8.329 -16.418 1.00 66.25 115 PRO A C 1
ATOM 866 O O . PRO A 1 115 ? 4.624 9.115 -16.071 1.00 66.25 115 PRO A O 1
ATOM 869 N N . ILE A 1 116 ? 6.381 7.819 -15.549 1.00 66.25 116 ILE A N 1
ATOM 870 C CA . ILE A 1 116 ? 6.430 8.265 -14.159 1.00 66.25 116 ILE A CA 1
ATOM 871 C C . ILE A 1 116 ? 6.921 9.710 -14.156 1.00 66.25 116 ILE A C 1
ATOM 873 O O . ILE A 1 116 ? 8.052 10.007 -14.542 1.00 66.25 116 ILE A O 1
ATOM 877 N N . GLU A 1 117 ? 6.075 10.622 -13.682 1.00 64.56 117 GLU A N 1
ATOM 878 C CA . GLU A 1 117 ? 6.539 11.959 -13.346 1.00 64.56 117 GLU A CA 1
ATOM 879 C C . GLU A 1 117 ? 7.497 11.860 -12.148 1.00 64.56 117 GLU A C 1
ATOM 881 O O . GLU A 1 117 ? 7.097 11.521 -11.030 1.00 64.56 117 GLU A O 1
ATOM 886 N N . ASN A 1 118 ? 8.771 12.196 -12.363 1.00 66.25 118 ASN A N 1
ATOM 887 C CA . ASN A 1 118 ? 9.804 12.273 -11.320 1.00 66.25 118 ASN A CA 1
ATOM 888 C C . ASN A 1 118 ? 9.649 13.526 -10.436 1.00 66.25 118 ASN A C 1
ATOM 890 O O . ASN A 1 118 ? 10.622 14.199 -10.096 1.00 66.25 118 ASN A O 1
ATOM 894 N N . LYS A 1 119 ? 8.413 13.880 -10.084 1.00 74.62 119 LYS A N 1
ATOM 895 C CA . LYS A 1 119 ? 8.130 14.957 -9.135 1.00 74.62 119 LYS A CA 1
ATOM 896 C C . LYS A 1 119 ? 8.240 14.403 -7.714 1.00 74.62 119 LYS A C 1
ATOM 898 O O . LYS A 1 119 ? 7.804 13.281 -7.444 1.00 74.62 119 LYS A O 1
ATOM 903 N N . ARG A 1 120 ? 8.830 15.195 -6.813 1.00 77.94 120 ARG A N 1
ATOM 904 C CA . ARG A 1 120 ? 8.838 14.896 -5.373 1.00 77.94 120 ARG A CA 1
ATOM 905 C C . ARG A 1 120 ? 7.406 14.925 -4.850 1.00 77.94 120 ARG A C 1
ATOM 907 O O . ARG A 1 120 ? 6.670 15.864 -5.158 1.00 77.94 120 ARG A O 1
ATOM 914 N N . LYS A 1 121 ? 7.019 13.901 -4.091 1.00 82.06 121 LYS A N 1
ATOM 915 C CA . LYS A 1 121 ? 5.724 13.835 -3.404 1.00 82.06 121 LYS A CA 1
ATOM 916 C C . LYS A 1 121 ? 5.798 14.499 -2.032 1.00 82.06 121 LYS A C 1
ATOM 918 O O . LYS A 1 121 ? 4.806 15.066 -1.580 1.00 82.06 121 LYS A O 1
ATOM 923 N N . CYS A 1 122 ? 6.952 14.441 -1.374 1.00 86.50 122 CYS A N 1
ATOM 924 C CA . CYS A 1 122 ? 7.158 15.079 -0.090 1.00 86.50 122 CYS A CA 1
ATOM 925 C C . CYS A 1 122 ? 7.160 16.602 -0.244 1.00 86.50 122 CYS A C 1
ATOM 927 O O . CYS A 1 122 ? 7.776 17.133 -1.180 1.00 86.50 122 CYS A O 1
ATOM 929 N N . PRO A 1 123 ? 6.507 17.324 0.683 1.00 82.88 123 PRO A N 1
ATOM 930 C CA . PRO A 1 123 ? 6.628 18.769 0.726 1.00 82.88 123 PRO A CA 1
ATOM 931 C C . PRO A 1 123 ? 8.108 19.149 0.893 1.00 82.88 123 PRO A C 1
ATOM 933 O O . PRO A 1 123 ? 8.869 18.404 1.523 1.00 82.88 123 PRO A O 1
ATOM 936 N N . PRO A 1 124 ? 8.542 20.295 0.341 1.00 78.25 124 PRO A N 1
ATOM 937 C CA . PRO A 1 124 ? 9.877 20.797 0.620 1.00 78.25 124 PRO A CA 1
ATOM 938 C C . PRO A 1 124 ? 10.039 20.906 2.136 1.00 78.25 124 PRO A C 1
ATOM 940 O O . PRO A 1 124 ? 9.134 21.390 2.818 1.00 78.25 124 PRO A O 1
ATOM 943 N N . GLN A 1 125 ? 11.171 20.440 2.667 1.00 69.06 125 GLN A N 1
ATOM 944 C CA . GLN A 1 125 ? 11.494 20.681 4.068 1.00 69.06 125 GLN A CA 1
ATOM 945 C C . GLN A 1 125 ? 11.459 22.194 4.267 1.00 69.06 125 GLN A C 1
ATOM 947 O O . GLN A 1 125 ? 12.250 22.918 3.659 1.00 69.06 125 GLN A O 1
ATOM 952 N N . ALA A 1 126 ? 10.492 22.682 5.046 1.00 58.16 126 ALA A N 1
ATOM 953 C CA . ALA A 1 126 ? 10.489 24.073 5.445 1.00 58.16 126 ALA A CA 1
ATOM 954 C C . ALA A 1 126 ? 11.793 24.276 6.213 1.00 58.16 126 ALA A C 1
ATOM 956 O O . ALA A 1 126 ? 11.979 23.692 7.282 1.00 58.16 126 ALA A O 1
ATOM 957 N N . GLY A 1 127 ? 12.730 25.024 5.628 1.00 44.09 127 GLY A N 1
ATOM 958 C CA . GLY A 1 127 ? 13.919 25.443 6.349 1.00 44.09 127 GLY A CA 1
ATOM 959 C C . GLY A 1 127 ? 13.445 26.085 7.644 1.00 44.09 127 GLY A C 1
ATOM 960 O O . GLY A 1 127 ? 12.615 26.991 7.606 1.00 44.09 127 GLY A O 1
ATOM 961 N N . LEU A 1 128 ? 13.904 25.564 8.781 1.00 44.12 128 LEU A N 1
ATOM 962 C CA . LEU A 1 128 ? 13.731 26.212 10.074 1.00 44.12 128 LEU A CA 1
ATOM 963 C C . LEU A 1 128 ? 14.041 27.707 9.898 1.00 44.12 128 LEU A C 1
ATOM 965 O O . LEU A 1 128 ? 15.169 28.026 9.507 1.00 44.12 128 LEU A O 1
ATOM 969 N N . PRO A 1 129 ? 13.110 28.640 10.169 1.00 43.22 129 PRO A N 1
ATOM 970 C CA . PRO A 1 129 ? 13.518 30.011 10.378 1.00 43.22 129 PRO A CA 1
ATOM 971 C C . PRO A 1 129 ? 14.323 30.030 11.679 1.00 43.22 129 PRO A C 1
ATOM 973 O O . PRO A 1 129 ? 13.778 30.091 12.778 1.00 43.22 129 PRO A O 1
ATOM 976 N N . ASN A 1 130 ? 15.648 29.960 11.551 1.00 49.91 130 ASN A N 1
ATOM 977 C CA . ASN A 1 130 ? 16.546 30.505 12.556 1.00 49.91 130 ASN A CA 1
ATOM 978 C C . ASN A 1 130 ? 16.292 32.014 12.612 1.00 49.91 130 ASN A C 1
ATOM 980 O O . ASN A 1 130 ? 16.912 32.788 11.891 1.00 49.91 130 ASN A O 1
ATOM 984 N N . ALA A 1 131 ? 15.351 32.418 13.452 1.00 44.88 131 ALA A N 1
ATOM 985 C CA . ALA A 1 131 ? 15.263 33.764 13.981 1.00 44.88 131 ALA A CA 1
ATOM 986 C C . ALA A 1 131 ? 14.583 33.674 15.347 1.00 44.88 131 ALA A C 1
ATOM 988 O O . ALA A 1 131 ? 13.369 33.807 15.482 1.00 44.88 131 ALA A O 1
ATOM 989 N N . VAL A 1 132 ? 15.396 33.433 16.376 1.00 47.16 132 VAL A N 1
ATOM 990 C CA . VAL A 1 132 ? 15.098 33.957 17.707 1.00 47.16 132 VAL A CA 1
ATOM 991 C C . VAL A 1 132 ? 14.959 35.468 17.519 1.00 47.16 132 VAL A C 1
ATOM 993 O O . VAL A 1 132 ? 15.946 36.168 17.312 1.00 47.16 132 VAL A O 1
ATOM 996 N N . SER A 1 133 ? 13.721 35.958 17.500 1.00 43.44 133 SER A N 1
ATOM 997 C CA . SER A 1 133 ? 13.442 37.376 17.673 1.00 43.44 133 SER A CA 1
ATOM 998 C C . SER A 1 133 ? 13.778 37.689 19.125 1.00 43.44 133 SER A C 1
ATOM 1000 O O . SER A 1 133 ? 12.979 37.413 20.018 1.00 43.44 133 SER A O 1
ATOM 1002 N N . SER A 1 134 ? 14.978 38.214 19.374 1.00 46.59 134 SER A N 1
ATOM 1003 C CA . SER A 1 134 ? 15.222 38.996 20.581 1.00 46.59 134 SER A CA 1
ATOM 1004 C C . SER A 1 134 ? 14.274 40.191 20.519 1.00 46.59 134 SER A C 1
ATOM 1006 O O . SER A 1 134 ? 14.442 41.075 19.683 1.00 46.59 134 SER A O 1
ATOM 1008 N N . ALA A 1 135 ? 13.225 40.158 21.334 1.00 43.41 135 ALA A N 1
ATOM 1009 C CA . ALA A 1 135 ? 12.503 41.360 21.706 1.00 43.41 135 ALA A CA 1
ATOM 1010 C C . ALA A 1 135 ? 13.268 41.971 22.885 1.00 43.41 135 ALA A C 1
ATOM 1012 O O . ALA A 1 135 ? 13.299 41.380 23.966 1.00 43.41 135 ALA A O 1
ATOM 1013 N N . GLU A 1 136 ? 13.934 43.095 22.628 1.00 46.22 136 GLU A N 1
ATOM 1014 C CA . GLU A 1 136 ? 14.210 44.119 23.641 1.00 46.22 136 GLU A CA 1
ATOM 1015 C C . GLU A 1 136 ? 13.048 45.116 23.658 1.00 46.22 136 GLU A C 1
ATOM 1017 O O . GLU A 1 136 ? 12.533 45.434 22.557 1.00 46.22 136 GLU A O 1
#

Sequence (136 aa):
MIRFLLIGSLAVPLVTTNALDSDNSFPVLAGQTVLLGDEGDTFTVEHITQNEEQIIVLLQPKGEDCTFRFPLSVGRSIRLRTSNASGQPLSCAVTLQPLTDDASARFGVTCDEQPIENKRKCPPQAGLPNAVSSAE

pLDDT: mean 78.59, std 17.59, range [40.28, 96.12]